Protein AF-A0A1W1WAC5-F1 (afdb_monomer)

Foldseek 3Di:
DPPDDADADDDPVPDPDGFRWDFQDDDDQWTWIDTPPLDHTWIWGHDPDIDTDDWDWDWEDDPPWIWIWTADWQKIKIAGAAWAAWKWKDDPPDIDIDHIDGGMDMDGHDGRGDIDIYGDDPPPPPPPDDDD

Solvent-accessible surface area (backbone atoms only — not comparable to full-atom values): 8246 Å² total; per-residue (Å²): 136,86,82,84,67,81,45,74,78,72,58,80,92,77,48,93,63,84,49,64,30,41,79,64,45,74,53,98,48,36,38,34,33,37,50,84,83,77,58,85,62,46,41,31,43,42,90,88,67,76,42,82,56,87,56,53,74,46,82,41,78,54,89,94,44,71,33,38,40,36,36,53,62,35,41,37,35,41,44,44,78,55,77,38,67,30,32,39,35,42,42,93,91,49,73,48,74,46,72,60,48,68,48,44,52,73,50,78,53,98,55,56,64,82,66,47,75,44,70,54,74,80,77,82,69,82,80,75,87,86,87,131

Nearest PDB structures (foldseek):
  7ox5-assembly3_E  TM=5.876E-01  e=1.519E+00  Homo sapiens
  7kgz-assembly1_B  TM=4.592E-01  e=2.413E+00  Roseburia hominis
  3tzg-assembly1_A  TM=2.525E-01  e=7.474E+00  Phocaeicola vulgatus ATCC 8482

pLDDT: mean 78.64, std 19.87, range [25.03, 95.75]

Radius of gyration: 17.5 Å; Cα contacts (8 Å, |Δi|>4): 232; chains: 1; bounding box: 34×48×57 Å

Structure (mmCIF, N/CA/C/O backbone):
data_AF-A0A1W1WAC5-F1
#
_entry.id   AF-A0A1W1WAC5-F1
#
loop_
_atom_site.group_PDB
_atom_site.id
_atom_site.type_symbol
_atom_site.label_atom_id
_atom_site.label_alt_id
_atom_site.label_comp_id
_atom_site.label_asym_id
_atom_site.label_entity_id
_atom_site.label_seq_id
_atom_site.pdbx_PDB_ins_code
_atom_site.Cartn_x
_atom_site.Cartn_y
_atom_site.Cartn_z
_atom_site.occupancy
_atom_site.B_iso_or_equiv
_atom_site.auth_seq_id
_atom_site.auth_comp_id
_atom_site.auth_asym_id
_atom_site.auth_atom_id
_atom_site.pdbx_PDB_model_num
ATOM 1 N N . MET A 1 1 ? -14.963 16.700 -12.162 1.00 25.03 1 MET A N 1
ATOM 2 C CA . MET A 1 1 ? -14.620 17.788 -11.218 1.00 25.03 1 MET A CA 1
ATOM 3 C C . MET A 1 1 ? -13.877 17.177 -10.027 1.00 25.03 1 MET A C 1
ATOM 5 O O . MET A 1 1 ? -14.498 16.468 -9.246 1.00 25.03 1 MET A O 1
ATOM 9 N N . ARG A 1 2 ? -12.543 17.310 -9.935 1.00 31.73 2 ARG A N 1
ATOM 10 C CA . ARG A 1 2 ? -11.783 16.820 -8.764 1.00 31.73 2 ARG A CA 1
ATOM 11 C C . ARG A 1 2 ? -11.971 17.834 -7.641 1.00 31.73 2 ARG A C 1
ATOM 13 O O . ARG A 1 2 ? -11.493 18.955 -7.753 1.00 31.73 2 ARG A O 1
ATOM 20 N N . ILE A 1 3 ? -12.714 17.458 -6.607 1.00 29.28 3 ILE A N 1
ATOM 21 C CA . ILE A 1 3 ? -12.903 18.295 -5.423 1.00 29.28 3 ILE A CA 1
ATOM 22 C C . ILE A 1 3 ? -11.590 18.245 -4.641 1.00 29.28 3 ILE A C 1
ATOM 24 O O . ILE A 1 3 ? -11.278 17.248 -3.991 1.00 29.28 3 ILE A O 1
ATOM 28 N N . TRP A 1 4 ? -10.792 19.300 -4.763 1.00 35.06 4 TRP A N 1
ATOM 29 C CA . TRP A 1 4 ? -9.596 19.503 -3.959 1.00 35.06 4 TRP A CA 1
ATOM 30 C C . TRP A 1 4 ? -10.049 19.865 -2.542 1.00 35.06 4 TRP A C 1
ATOM 32 O O . TRP A 1 4 ? -10.606 20.936 -2.322 1.00 35.06 4 TRP A O 1
ATOM 42 N N . LYS A 1 5 ? -9.874 18.952 -1.584 1.00 40.53 5 LYS A N 1
ATOM 43 C CA . LYS A 1 5 ? -9.984 19.269 -0.156 1.00 40.53 5 LYS A CA 1
ATOM 44 C C . LYS A 1 5 ? -8.589 19.187 0.434 1.00 40.53 5 LYS A C 1
ATOM 46 O O . LYS A 1 5 ? -8.029 18.096 0.515 1.00 40.53 5 LYS A O 1
ATOM 51 N N . GLU A 1 6 ? -8.038 20.338 0.794 1.00 43.25 6 GLU A N 1
ATOM 52 C CA . GLU A 1 6 ? -6.820 20.417 1.593 1.00 43.25 6 GLU A CA 1
ATOM 53 C C . GLU A 1 6 ? -7.155 19.945 3.013 1.00 43.25 6 GLU A C 1
ATOM 55 O O . GLU A 1 6 ? -8.116 20.415 3.625 1.00 43.25 6 GLU A O 1
ATOM 60 N N . TRP A 1 7 ? -6.412 18.956 3.511 1.00 43.41 7 TRP A N 1
ATOM 61 C CA . TRP A 1 7 ? -6.564 18.454 4.876 1.00 43.41 7 TRP A CA 1
ATOM 62 C C . TRP A 1 7 ? -5.402 18.949 5.721 1.00 43.41 7 TRP A C 1
ATOM 64 O O . TRP A 1 7 ? -4.266 18.534 5.512 1.00 43.41 7 TRP A O 1
ATOM 74 N N . TYR A 1 8 ? -5.706 19.795 6.699 1.00 50.81 8 TYR A N 1
ATOM 75 C CA . TYR A 1 8 ? -4.743 20.261 7.689 1.00 50.81 8 TYR A CA 1
ATOM 76 C C . TYR A 1 8 ? -4.641 19.218 8.805 1.00 50.81 8 TYR A C 1
ATOM 78 O O . TYR A 1 8 ? -5.638 18.876 9.442 1.00 50.81 8 TYR A O 1
ATOM 86 N N . ILE A 1 9 ? -3.442 18.684 9.031 1.00 46.62 9 ILE A N 1
ATOM 87 C CA . ILE A 1 9 ? -3.168 17.730 10.110 1.00 46.62 9 ILE A CA 1
ATOM 88 C C . ILE A 1 9 ? -2.327 18.455 11.161 1.00 46.62 9 ILE A C 1
ATOM 90 O O . ILE A 1 9 ? -1.172 18.777 10.904 1.00 46.62 9 ILE A O 1
ATOM 94 N N . GLY A 1 10 ? -2.919 18.735 12.326 1.00 45.97 10 GLY A N 1
ATOM 95 C CA . GLY A 1 10 ? -2.279 19.445 13.441 1.00 45.97 10 GLY A CA 1
ATOM 96 C C . GLY A 1 10 ? -3.204 20.474 14.100 1.00 45.97 10 GLY A C 1
ATOM 97 O O . GLY A 1 10 ? -4.299 20.735 13.609 1.00 45.97 10 GLY A O 1
ATOM 98 N N . ASN A 1 11 ? -2.770 21.060 15.221 1.00 43.41 11 ASN A N 1
ATOM 99 C CA . ASN A 1 11 ? -3.445 22.217 15.814 1.00 43.41 11 ASN A CA 1
ATOM 100 C C . ASN A 1 11 ? -3.191 23.441 14.910 1.00 43.41 11 ASN A C 1
ATOM 102 O O . ASN A 1 11 ? -2.040 23.875 14.826 1.00 43.41 11 ASN A O 1
ATOM 106 N N . PRO A 1 12 ? -4.216 24.026 14.265 1.00 49.72 12 PRO A N 1
ATOM 107 C CA . PRO A 1 12 ? -4.034 25.151 13.347 1.00 49.72 12 PRO A CA 1
ATOM 108 C C . PRO A 1 12 ? -3.459 26.405 14.024 1.00 49.72 12 PRO A C 1
ATOM 110 O O . PRO A 1 12 ? -2.933 27.268 13.334 1.00 49.72 12 PRO A O 1
ATOM 113 N N . LYS A 1 13 ? -3.510 26.502 15.363 1.00 50.50 13 LYS A N 1
ATOM 114 C CA . LYS A 1 13 ? -2.891 27.601 16.124 1.00 50.50 13 LYS A CA 1
ATOM 115 C C . LYS A 1 13 ? -1.378 27.439 16.333 1.00 50.50 13 LYS A C 1
ATOM 117 O O . LYS A 1 13 ? -0.709 28.432 16.578 1.00 50.50 13 LYS A O 1
ATOM 122 N N . ASN A 1 14 ? -0.847 26.215 16.222 1.00 46.28 14 ASN A N 1
ATOM 123 C CA . ASN A 1 14 ? 0.567 25.898 16.483 1.00 46.28 14 ASN A CA 1
ATOM 124 C C . ASN A 1 14 ? 1.314 25.355 15.250 1.00 46.28 14 ASN A C 1
ATOM 126 O O . ASN A 1 14 ? 2.526 25.170 15.307 1.00 46.28 14 ASN A O 1
ATOM 130 N N . ALA A 1 15 ? 0.616 25.060 14.151 1.00 47.88 15 ALA A N 1
ATOM 131 C CA . ALA A 1 15 ? 1.230 24.598 12.912 1.00 47.88 15 ALA A CA 1
ATOM 132 C C . ALA A 1 15 ? 1.533 25.800 12.005 1.00 47.88 15 ALA A C 1
ATOM 134 O O . ALA A 1 15 ? 0.641 26.352 11.370 1.00 47.88 15 ALA A O 1
ATOM 135 N N . THR A 1 16 ? 2.802 26.200 11.937 1.00 46.00 16 THR A N 1
ATOM 136 C CA . THR A 1 16 ? 3.293 27.333 11.131 1.00 46.00 16 THR A CA 1
ATOM 137 C C . THR A 1 16 ? 3.275 27.083 9.620 1.00 46.00 16 THR A C 1
ATOM 139 O O . THR A 1 16 ? 3.462 28.022 8.853 1.00 46.00 16 THR A O 1
ATOM 142 N N . LEU A 1 17 ? 3.015 25.852 9.166 1.00 46.47 17 LEU A N 1
ATOM 143 C CA . LEU A 1 17 ? 2.895 25.512 7.748 1.00 46.47 17 LEU A CA 1
ATOM 144 C C . LEU A 1 17 ? 1.735 24.527 7.523 1.00 46.47 17 LEU A C 1
ATOM 146 O O . LEU A 1 17 ? 1.678 23.487 8.186 1.00 46.47 17 LEU A O 1
ATOM 150 N N . PRO A 1 18 ? 0.813 24.804 6.586 1.00 50.69 18 PRO A N 1
ATOM 151 C CA . PRO A 1 18 ? -0.254 23.875 6.258 1.00 50.69 18 PRO A CA 1
ATOM 152 C C . PRO A 1 18 ? 0.321 22.624 5.582 1.00 50.69 18 PRO A C 1
ATOM 154 O O . PRO A 1 18 ? 0.873 22.686 4.484 1.00 50.69 18 PRO A O 1
ATOM 157 N N . TYR A 1 19 ? 0.182 21.465 6.229 1.00 56.56 19 TYR A N 1
ATOM 158 C CA . TYR A 1 19 ? 0.515 20.185 5.609 1.00 56.56 19 TYR A CA 1
ATOM 159 C C . TYR A 1 19 ? -0.443 19.922 4.446 1.00 56.56 19 TYR A C 1
ATOM 161 O O . TYR A 1 19 ? -1.609 19.597 4.658 1.00 56.56 19 TYR A O 1
ATOM 169 N N . LYS A 1 20 ? 0.041 20.029 3.205 1.00 64.31 20 LYS A N 1
ATOM 170 C CA . LYS A 1 20 ? -0.730 19.623 2.025 1.00 64.31 20 LYS A CA 1
ATOM 171 C C . LYS A 1 20 ? -0.792 18.099 1.959 1.00 64.31 20 LYS A C 1
ATOM 173 O O . LYS A 1 20 ? 0.118 17.430 1.468 1.00 64.31 20 LYS A O 1
ATOM 178 N N . ALA A 1 21 ? -1.872 17.542 2.496 1.00 72.19 21 ALA A N 1
ATOM 179 C CA . ALA A 1 21 ? -2.213 16.135 2.354 1.00 72.19 21 ALA A CA 1
ATOM 180 C C . ALA A 1 21 ? -3.282 15.957 1.268 1.00 72.19 21 ALA A C 1
ATOM 182 O O . ALA A 1 21 ? -4.237 16.731 1.184 1.00 72.19 21 ALA A O 1
ATOM 183 N N . HIS A 1 22 ? -3.141 14.914 0.452 1.00 80.69 22 HIS A N 1
ATOM 184 C CA . HIS A 1 22 ? -4.136 14.533 -0.550 1.00 80.69 22 HIS A CA 1
ATOM 185 C C . HIS A 1 22 ? -4.616 13.105 -0.307 1.00 80.69 22 HIS A C 1
ATOM 187 O O . HIS A 1 22 ? -3.857 12.248 0.146 1.00 80.69 22 HIS A O 1
ATOM 193 N N . VAL A 1 23 ? -5.884 12.839 -0.622 1.00 87.62 23 VAL A N 1
ATOM 194 C CA . VAL A 1 23 ? -6.442 11.485 -0.553 1.00 87.62 23 VAL A CA 1
ATOM 195 C C . VAL A 1 23 ? -5.895 10.686 -1.737 1.00 87.62 23 VAL A C 1
ATOM 197 O O . VAL A 1 23 ? -6.259 10.950 -2.882 1.00 87.62 23 VAL A O 1
ATOM 200 N N . ALA A 1 24 ? -5.002 9.736 -1.466 1.00 89.69 24 ALA A N 1
ATOM 201 C CA . ALA A 1 24 ? -4.423 8.851 -2.475 1.00 89.69 24 ALA A CA 1
ATOM 202 C C . ALA A 1 24 ? -5.364 7.686 -2.814 1.00 89.69 24 ALA A C 1
ATOM 204 O O . ALA A 1 24 ? -5.481 7.309 -3.977 1.00 89.69 24 ALA A O 1
ATOM 205 N N . LEU A 1 25 ? -6.056 7.150 -1.803 1.00 92.00 25 LEU A N 1
ATOM 206 C CA . LEU A 1 25 ? -7.084 6.119 -1.940 1.00 92.00 25 LEU A CA 1
ATOM 207 C C . LEU A 1 25 ? -8.223 6.367 -0.954 1.00 92.00 25 LEU A C 1
ATOM 209 O O . LEU A 1 25 ? -8.003 6.855 0.156 1.00 92.00 25 LEU A O 1
ATOM 213 N N . SER A 1 26 ? -9.430 5.986 -1.360 1.00 92.56 26 SER A N 1
ATOM 214 C CA . SER A 1 26 ? -10.605 5.914 -0.497 1.00 92.56 26 SER A CA 1
ATOM 215 C C . SER A 1 26 ? -11.347 4.630 -0.832 1.00 92.56 26 SER A C 1
ATOM 217 O O . SER A 1 26 ? -11.713 4.426 -1.987 1.00 92.56 26 SER A O 1
ATOM 219 N N . PHE A 1 27 ? -11.557 3.774 0.158 1.00 90.12 27 PHE A N 1
ATOM 220 C CA . PHE A 1 27 ? -12.290 2.520 0.001 1.00 90.12 27 PHE A CA 1
ATOM 221 C C . PHE A 1 27 ? -12.964 2.170 1.321 1.00 90.12 27 PHE A C 1
ATOM 223 O O . PHE A 1 27 ? -12.389 2.394 2.384 1.00 90.12 27 PHE A O 1
ATOM 230 N N . GLU A 1 28 ? -14.192 1.658 1.253 1.00 87.50 28 GLU A N 1
ATOM 231 C CA . GLU A 1 28 ? -15.029 1.399 2.429 1.00 87.50 28 GLU A CA 1
ATOM 232 C C . GLU A 1 28 ? -15.088 2.626 3.364 1.00 87.50 28 GLU A C 1
ATOM 234 O O . GLU A 1 28 ? -15.553 3.694 2.969 1.00 87.50 28 GLU A O 1
ATOM 239 N N . ASN A 1 29 ? -14.558 2.486 4.582 1.00 89.88 29 ASN A N 1
ATOM 240 C CA . ASN A 1 29 ? -14.434 3.536 5.593 1.00 89.88 29 ASN A CA 1
ATOM 241 C C . ASN A 1 29 ? -12.974 3.941 5.809 1.00 89.88 29 ASN A C 1
ATOM 243 O O . ASN A 1 29 ? -12.630 4.462 6.863 1.00 89.88 29 ASN A O 1
ATOM 247 N N . THR A 1 30 ? -12.104 3.650 4.848 1.00 91.94 30 THR A N 1
ATOM 248 C CA . THR A 1 30 ? -10.667 3.891 4.917 1.00 91.94 30 THR A CA 1
ATOM 249 C C . THR A 1 30 ? -10.270 4.978 3.931 1.00 91.94 30 THR A C 1
ATOM 251 O O . THR A 1 30 ? -10.701 4.991 2.773 1.00 91.94 30 THR A O 1
ATOM 254 N N . ARG A 1 31 ? -9.398 5.882 4.373 1.00 92.38 31 ARG A N 1
ATOM 255 C CA . ARG A 1 31 ? -8.697 6.828 3.509 1.00 92.38 31 ARG A CA 1
ATOM 256 C C . ARG A 1 31 ? -7.205 6.709 3.729 1.00 92.38 31 ARG A C 1
ATOM 258 O O . ARG A 1 31 ? -6.730 6.651 4.860 1.00 92.38 31 ARG A O 1
ATOM 265 N N . ILE A 1 32 ? -6.470 6.722 2.627 1.00 92.44 32 ILE A N 1
ATOM 266 C CA . ILE A 1 32 ? -5.019 6.821 2.658 1.00 92.44 32 ILE A CA 1
ATOM 267 C C . ILE A 1 32 ? -4.643 8.237 2.256 1.00 92.44 32 ILE A C 1
ATOM 269 O O . ILE A 1 32 ? -4.882 8.651 1.119 1.00 92.44 32 ILE A O 1
ATOM 273 N N . LEU A 1 33 ? -4.098 8.992 3.204 1.00 89.69 33 LEU A N 1
ATOM 274 C CA . LEU A 1 33 ? -3.663 10.365 2.989 1.00 89.69 33 LEU A CA 1
ATOM 275 C C . LEU A 1 33 ? -2.1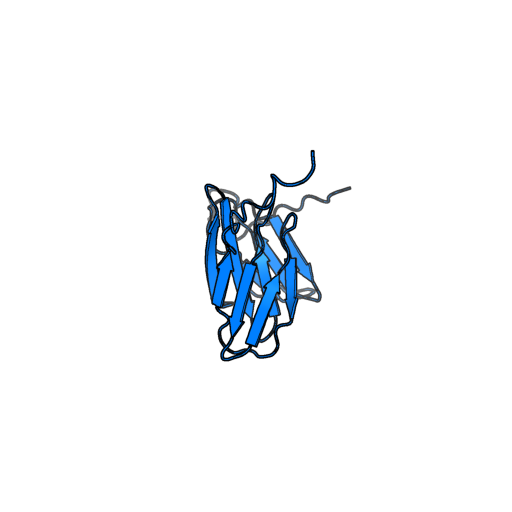69 10.365 2.720 1.00 89.69 33 LEU A C 1
ATOM 277 O O . LEU A 1 33 ? -1.390 9.826 3.503 1.00 89.69 33 LEU A O 1
ATOM 281 N N . TRP A 1 34 ? -1.760 10.997 1.634 1.00 84.44 34 TRP A N 1
ATOM 282 C CA . TRP A 1 34 ? -0.356 11.113 1.294 1.00 84.44 34 TRP A CA 1
ATOM 283 C C . TRP A 1 34 ? 0.099 12.569 1.360 1.00 84.44 34 TRP A C 1
ATOM 285 O O . TRP A 1 34 ? -0.584 13.481 0.887 1.00 84.44 34 TRP A O 1
ATOM 295 N N . THR A 1 35 ? 1.246 12.776 1.995 1.00 75.81 35 THR A N 1
ATOM 296 C CA . THR A 1 35 ? 1.900 14.067 2.199 1.00 75.81 35 THR A CA 1
ATOM 297 C C . THR A 1 35 ? 3.065 14.222 1.222 1.00 75.81 35 THR A C 1
ATOM 299 O O . THR A 1 35 ? 3.681 13.246 0.794 1.00 75.81 35 THR A O 1
ATOM 302 N N . GLU A 1 36 ? 3.388 15.459 0.852 1.00 67.12 36 GLU A N 1
ATOM 303 C CA . GLU A 1 36 ? 4.417 15.746 -0.163 1.00 67.12 36 GLU A CA 1
ATOM 304 C C . GLU A 1 36 ? 5.858 15.463 0.307 1.00 67.12 36 GLU A C 1
ATOM 306 O O . GLU A 1 36 ? 6.764 15.358 -0.512 1.00 67.12 36 GLU A O 1
ATOM 311 N N . PHE A 1 37 ? 6.078 15.242 1.605 1.00 62.50 37 PHE A N 1
ATOM 312 C CA . PHE A 1 37 ? 7.407 15.103 2.217 1.00 62.50 37 PHE A CA 1
ATOM 313 C C . PHE A 1 37 ? 8.043 13.710 2.092 1.00 62.50 37 PHE A C 1
ATOM 315 O O . PHE A 1 37 ? 9.005 13.398 2.789 1.00 62.50 37 PHE A O 1
ATOM 322 N N . GLY A 1 38 ? 7.501 12.835 1.241 1.00 67.12 38 GLY A N 1
ATOM 323 C CA . GLY A 1 38 ? 8.060 11.497 1.029 1.00 67.12 38 GLY A CA 1
ATOM 324 C C . GLY A 1 38 ? 7.999 10.574 2.253 1.00 67.12 38 GLY A C 1
ATOM 325 O O . GLY A 1 38 ? 8.609 9.511 2.216 1.00 67.12 38 GLY A O 1
ATOM 326 N N . SER A 1 39 ? 7.266 10.947 3.307 1.00 82.25 39 SER A N 1
ATOM 327 C CA . SER A 1 39 ? 6.983 10.099 4.467 1.00 82.25 39 SER A CA 1
ATOM 328 C C . SER A 1 39 ? 5.971 9.004 4.128 1.00 82.25 39 SER A C 1
ATOM 330 O O . SER A 1 39 ? 5.251 9.095 3.128 1.00 82.25 39 SER A O 1
ATOM 332 N N . ALA A 1 40 ? 5.879 7.994 4.996 1.00 87.69 40 ALA A N 1
ATOM 333 C CA . ALA A 1 40 ? 4.830 6.988 4.907 1.00 87.69 40 ALA A CA 1
ATOM 334 C C . ALA A 1 40 ? 3.438 7.658 4.883 1.00 87.69 40 ALA A C 1
ATOM 336 O O . ALA A 1 40 ? 3.212 8.618 5.633 1.00 87.69 40 ALA A O 1
ATOM 337 N N . PRO A 1 41 ? 2.507 7.192 4.033 1.00 91.44 41 PRO A N 1
ATOM 338 C CA . PRO A 1 41 ? 1.139 7.683 4.023 1.00 91.44 41 PRO A CA 1
ATOM 339 C C . PRO A 1 41 ? 0.431 7.431 5.358 1.00 91.44 41 PRO A C 1
ATOM 341 O O . PRO A 1 41 ? 0.754 6.514 6.112 1.00 91.44 41 PRO A O 1
ATOM 344 N N . LEU A 1 42 ? -0.583 8.237 5.644 1.00 91.12 42 LEU A N 1
ATOM 345 C CA . LEU A 1 42 ? -1.429 8.060 6.813 1.00 91.12 42 LEU A CA 1
ATOM 346 C C . LEU A 1 42 ? -2.613 7.179 6.451 1.00 91.12 42 LEU A C 1
ATOM 348 O O . LEU A 1 42 ? -3.343 7.462 5.501 1.00 91.12 42 LEU A O 1
ATOM 352 N N . TRP A 1 43 ? -2.820 6.141 7.249 1.00 93.31 43 TRP A N 1
ATOM 353 C CA . TRP A 1 43 ? -3.993 5.291 7.168 1.00 93.31 43 TRP A CA 1
ATOM 354 C C . TRP A 1 43 ? -5.033 5.810 8.147 1.00 93.31 43 TRP A C 1
ATOM 356 O O . TRP A 1 43 ? -4.766 5.891 9.347 1.00 93.31 43 TRP A O 1
ATOM 366 N N . THR A 1 44 ? -6.207 6.189 7.655 1.00 92.12 44 THR A N 1
ATOM 367 C CA . THR A 1 44 ? -7.300 6.652 8.510 1.00 92.12 44 THR A CA 1
ATOM 368 C C . THR A 1 44 ? -8.552 5.828 8.279 1.00 92.12 44 THR A C 1
ATOM 370 O O . THR A 1 44 ? -8.871 5.480 7.145 1.00 92.12 44 THR A O 1
ATOM 373 N N . VAL A 1 45 ? -9.259 5.506 9.362 1.00 89.44 45 VAL A N 1
ATOM 374 C CA . VAL A 1 45 ? -10.512 4.742 9.329 1.00 89.44 45 VAL A CA 1
ATOM 375 C C . VAL A 1 45 ? -11.610 5.542 10.019 1.00 89.44 45 VAL A C 1
ATOM 377 O O . VAL A 1 45 ? -11.404 6.098 11.098 1.00 89.44 45 VAL A O 1
ATOM 380 N N . GLY A 1 46 ? -12.779 5.627 9.395 1.00 85.25 46 GLY A N 1
ATOM 381 C CA . GLY A 1 46 ? -13.935 6.335 9.926 1.00 85.25 46 GLY A CA 1
ATOM 382 C C . GLY A 1 46 ? -14.965 6.686 8.857 1.00 85.25 46 GLY A C 1
ATOM 383 O O . GLY A 1 46 ? -14.707 6.623 7.662 1.00 85.25 46 GLY A O 1
ATOM 384 N N . LYS A 1 47 ? -16.163 7.072 9.300 1.00 72.06 47 LYS A N 1
ATOM 385 C CA . LYS A 1 47 ? -17.192 7.687 8.438 1.00 72.06 47 LYS A CA 1
ATOM 386 C C . LYS A 1 47 ? -17.417 9.149 8.815 1.00 72.06 47 LYS A C 1
ATOM 388 O O . LYS A 1 47 ? -17.381 10.026 7.959 1.00 72.06 47 LYS A O 1
ATOM 393 N N . ILE A 1 48 ? -17.617 9.389 10.112 1.00 74.56 48 ILE A N 1
ATOM 394 C CA . ILE A 1 48 ? -17.904 10.707 10.698 1.00 74.56 48 ILE A CA 1
ATOM 395 C C . ILE A 1 48 ? -16.691 11.195 11.497 1.00 74.56 48 ILE A C 1
ATOM 397 O O . ILE A 1 48 ? -16.185 12.286 11.254 1.00 74.56 48 ILE A O 1
ATOM 401 N N . ILE A 1 49 ? -16.171 10.348 12.390 1.00 78.88 49 ILE A N 1
ATOM 402 C CA . ILE A 1 49 ? -14.939 10.593 13.147 1.00 78.88 49 ILE A CA 1
ATOM 403 C C . ILE A 1 49 ? -13.841 9.711 12.557 1.00 78.88 49 ILE A C 1
ATOM 405 O O . ILE A 1 49 ? -13.980 8.489 12.527 1.00 78.88 49 ILE A O 1
ATOM 409 N N . TRP A 1 50 ? -12.766 10.334 12.079 1.00 78.94 50 TRP A N 1
ATOM 410 C CA . TRP A 1 50 ? -11.617 9.644 11.495 1.00 78.94 50 TRP A CA 1
ATOM 411 C C . TRP A 1 50 ? -10.566 9.371 12.567 1.00 78.94 50 TRP A C 1
ATOM 413 O O . TRP A 1 50 ? -10.135 10.290 13.262 1.00 78.94 50 TRP A O 1
ATOM 423 N N . LYS A 1 51 ? -10.132 8.115 12.678 1.00 85.25 51 LYS A N 1
ATOM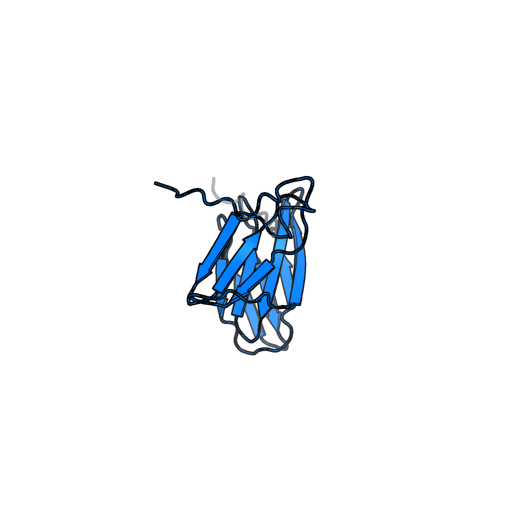 424 C CA . LYS A 1 51 ? -9.034 7.695 13.553 1.00 85.25 51 LYS A CA 1
ATOM 425 C C . LYS A 1 51 ? -7.813 7.351 12.713 1.00 85.25 51 LYS A C 1
ATOM 427 O O . LYS A 1 51 ? -7.941 6.738 11.655 1.00 85.25 51 LYS A O 1
ATOM 432 N N . LYS A 1 52 ? -6.635 7.776 13.174 1.00 86.69 52 LYS A N 1
ATOM 433 C CA . LYS A 1 52 ? -5.355 7.373 12.588 1.00 86.69 52 LYS A CA 1
ATOM 434 C C . LYS A 1 52 ? -5.040 5.951 13.037 1.00 86.69 52 LYS A C 1
ATOM 436 O O . LYS A 1 52 ? -5.073 5.664 14.227 1.00 86.69 52 LYS A O 1
ATOM 441 N N . GLU A 1 53 ? -4.685 5.115 12.078 1.00 89.19 53 GLU A N 1
ATOM 442 C CA . GLU A 1 53 ? -4.230 3.748 12.292 1.00 89.19 53 GLU A CA 1
ATOM 443 C C . GLU A 1 53 ? -2.721 3.649 12.032 1.00 89.19 53 GLU A C 1
ATOM 445 O O . GLU A 1 53 ? -2.140 4.476 11.317 1.00 89.19 53 GLU A O 1
ATOM 450 N N . SER A 1 54 ? -2.100 2.612 12.593 1.00 87.25 54 SER A N 1
ATOM 451 C CA . SER A 1 54 ? -0.668 2.324 12.456 1.00 87.25 54 SER A CA 1
ATOM 452 C C . SER A 1 54 ? -0.462 1.000 11.708 1.00 87.25 54 SER A C 1
ATOM 454 O O . SER A 1 54 ? -0.165 -0.012 12.338 1.00 87.25 54 SER A O 1
ATOM 456 N N . PRO A 1 55 ? -0.674 0.968 10.381 1.00 91.94 55 PRO A N 1
ATOM 457 C CA . PRO A 1 55 ? -0.379 -0.209 9.567 1.00 91.94 55 PRO A CA 1
ATOM 458 C C . PRO A 1 55 ? 1.137 -0.426 9.457 1.00 91.94 55 PRO A C 1
ATOM 460 O O . PRO A 1 55 ? 1.933 0.479 9.735 1.00 91.94 55 PRO A O 1
ATOM 463 N N . SER A 1 56 ? 1.538 -1.598 8.967 1.00 93.06 56 SER A N 1
ATOM 464 C CA . SER A 1 56 ? 2.916 -1.794 8.524 1.00 93.06 56 SER A CA 1
ATOM 465 C C . SER A 1 56 ? 3.125 -1.062 7.199 1.00 93.06 56 SER A C 1
ATOM 467 O O . SER A 1 56 ? 2.303 -1.151 6.289 1.00 93.06 56 SER A O 1
ATOM 469 N N . TRP A 1 57 ? 4.221 -0.312 7.093 1.00 94.12 57 TRP A N 1
ATOM 470 C CA . TRP A 1 57 ? 4.620 0.369 5.865 1.00 94.12 57 TRP A CA 1
ATOM 471 C C . TRP A 1 57 ? 6.000 -0.104 5.436 1.00 94.12 57 TRP A C 1
ATOM 473 O O . TRP A 1 57 ? 6.936 -0.125 6.231 1.00 94.12 57 TRP A O 1
ATOM 483 N N . SER A 1 58 ? 6.139 -0.407 4.153 1.00 92.81 58 SER A N 1
ATOM 484 C CA . SER A 1 58 ? 7.420 -0.638 3.497 1.00 92.81 58 SER A CA 1
ATOM 485 C C . SER A 1 58 ? 7.602 0.366 2.367 1.00 92.81 58 SER A C 1
ATOM 487 O O . SER A 1 58 ? 6.670 0.689 1.624 1.00 92.81 58 SER A O 1
ATOM 489 N N . ARG A 1 59 ? 8.812 0.910 2.257 1.00 92.38 59 ARG A N 1
ATOM 490 C CA . ARG A 1 59 ? 9.168 1.840 1.189 1.00 92.38 59 ARG A CA 1
ATOM 491 C C . ARG A 1 59 ? 9.673 1.047 -0.010 1.00 92.38 59 ARG A C 1
ATOM 493 O O . ARG A 1 59 ? 10.546 0.197 0.136 1.00 92.38 59 ARG A O 1
ATOM 500 N N . LEU A 1 60 ? 9.142 1.345 -1.189 1.00 90.38 60 LEU A N 1
ATOM 501 C CA . LEU A 1 60 ? 9.541 0.741 -2.454 1.00 90.38 60 LEU A CA 1
ATOM 502 C C . LEU A 1 60 ? 10.208 1.802 -3.334 1.00 90.38 60 LEU A C 1
ATOM 504 O O . LEU A 1 60 ? 9.656 2.885 -3.548 1.00 90.38 60 LEU A O 1
ATOM 508 N N . HIS A 1 61 ? 11.386 1.484 -3.865 1.00 84.38 61 HIS A N 1
ATOM 509 C CA . HIS A 1 61 ? 12.155 2.375 -4.733 1.00 84.38 61 HIS A CA 1
ATOM 510 C C . HIS A 1 61 ? 12.193 1.838 -6.162 1.00 84.38 61 HIS A C 1
ATOM 512 O O . HIS A 1 61 ? 12.545 0.682 -6.381 1.00 84.38 61 HIS A O 1
ATOM 518 N N . TRP A 1 62 ? 11.840 2.686 -7.130 1.00 79.94 62 TRP A N 1
ATOM 519 C CA . TRP A 1 62 ? 11.977 2.388 -8.555 1.00 79.94 62 TRP A CA 1
ATOM 520 C C . TRP A 1 62 ? 12.536 3.600 -9.298 1.00 79.94 62 TRP A C 1
ATOM 522 O O . TRP A 1 62 ? 11.823 4.587 -9.516 1.00 79.94 62 TRP A O 1
ATOM 532 N N . GLY A 1 63 ? 13.820 3.546 -9.662 1.00 81.12 63 GLY A N 1
ATOM 533 C CA . GLY A 1 63 ? 14.546 4.718 -10.155 1.00 81.12 63 GLY A CA 1
ATOM 534 C C . GLY A 1 63 ? 14.389 5.898 -9.188 1.00 81.12 63 GLY A C 1
ATOM 535 O O . GLY A 1 63 ? 14.583 5.751 -7.984 1.00 81.12 63 GLY A O 1
ATOM 536 N N . ASN A 1 64 ? 13.931 7.043 -9.700 1.00 79.50 64 ASN A N 1
ATOM 537 C CA . ASN A 1 64 ? 13.702 8.256 -8.900 1.00 79.50 64 ASN A CA 1
ATOM 538 C C . ASN A 1 64 ? 12.314 8.312 -8.230 1.00 79.50 64 ASN A C 1
ATOM 540 O O . ASN A 1 64 ? 11.973 9.307 -7.591 1.00 79.50 64 ASN A O 1
ATOM 544 N N . SER A 1 65 ? 11.479 7.280 -8.388 1.00 80.81 65 SER A N 1
ATOM 545 C CA . SER A 1 65 ? 10.130 7.253 -7.814 1.00 80.81 65 SER A CA 1
ATOM 546 C C . SER A 1 65 ? 10.119 6.549 -6.460 1.00 80.81 65 SER A C 1
ATOM 548 O O . SER A 1 65 ? 10.580 5.415 -6.330 1.00 80.81 65 SER A O 1
ATOM 550 N N . THR A 1 66 ? 9.533 7.208 -5.457 1.00 87.06 66 THR A N 1
ATOM 551 C CA . THR A 1 66 ? 9.199 6.583 -4.171 1.00 87.06 66 THR A CA 1
ATOM 552 C C . THR A 1 66 ? 7.756 6.098 -4.197 1.00 87.06 66 THR A C 1
ATOM 554 O O . THR A 1 66 ? 6.840 6.865 -4.504 1.00 87.06 66 THR A O 1
ATOM 557 N N . TRP A 1 67 ? 7.568 4.845 -3.811 1.00 91.56 67 TRP A N 1
ATOM 558 C CA . TRP A 1 67 ? 6.273 4.234 -3.558 1.00 91.56 67 TRP A CA 1
ATOM 559 C C . TRP A 1 67 ? 6.241 3.671 -2.140 1.00 91.56 67 TRP A C 1
ATOM 561 O O . TRP A 1 67 ? 7.277 3.408 -1.531 1.00 91.56 67 TRP A O 1
ATOM 571 N N . TRP A 1 68 ? 5.042 3.481 -1.615 1.00 93.62 68 TRP A N 1
ATOM 572 C CA . TRP A 1 68 ? 4.811 2.936 -0.286 1.00 93.62 68 TRP A CA 1
ATOM 573 C C . TRP A 1 68 ? 3.863 1.763 -0.377 1.00 93.62 68 TRP A C 1
ATOM 575 O O . TRP A 1 68 ? 2.823 1.865 -1.020 1.00 93.62 68 TRP A O 1
ATOM 585 N N . CYS A 1 69 ? 4.203 0.668 0.281 1.00 95.06 69 CYS A N 1
ATOM 586 C CA . CYS A 1 69 ? 3.323 -0.469 0.418 1.00 95.06 69 CYS A CA 1
ATOM 587 C C . CYS A 1 69 ? 2.881 -0.592 1.871 1.00 95.06 69 CYS A C 1
ATOM 589 O O . CYS A 1 69 ? 3.717 -0.714 2.764 1.00 95.06 69 CYS A O 1
ATOM 591 N N . GLY A 1 70 ? 1.576 -0.493 2.098 1.00 95.50 70 GLY A N 1
ATOM 592 C CA . GLY A 1 70 ? 0.966 -0.536 3.419 1.00 95.50 70 GLY A CA 1
ATOM 593 C C . GLY A 1 70 ? 0.126 -1.787 3.588 1.00 95.50 70 GLY A C 1
ATOM 594 O O . GLY A 1 70 ? -0.564 -2.172 2.646 1.00 95.50 70 GLY A O 1
ATOM 595 N N . GLN A 1 71 ? 0.139 -2.386 4.773 1.00 95.56 71 GLN A N 1
ATOM 596 C CA . GLN A 1 71 ? -0.723 -3.517 5.100 1.00 95.56 71 GLN A CA 1
ATOM 597 C C . GLN A 1 71 ? -1.407 -3.317 6.454 1.00 95.56 71 GLN A C 1
ATOM 599 O O . GLN A 1 71 ? -0.782 -2.933 7.446 1.00 95.56 71 GLN A O 1
ATOM 604 N N . ARG A 1 72 ? -2.710 -3.606 6.493 1.00 94.75 72 ARG A N 1
ATOM 605 C CA . ARG A 1 72 ? -3.514 -3.668 7.718 1.00 94.75 72 ARG A CA 1
ATOM 606 C C . ARG A 1 72 ? -4.416 -4.893 7.649 1.00 94.75 72 ARG A C 1
ATOM 608 O O . ARG A 1 72 ? -5.347 -4.921 6.846 1.00 94.75 72 ARG A O 1
ATOM 615 N N . GLY A 1 73 ? -4.144 -5.887 8.491 1.00 93.50 73 GLY A N 1
ATOM 616 C CA . GLY A 1 73 ? -4.779 -7.195 8.358 1.00 93.50 73 GLY A CA 1
ATOM 617 C C . GLY A 1 73 ? -4.490 -7.782 6.975 1.00 93.50 73 GLY A C 1
ATOM 618 O O . GLY A 1 73 ? -3.355 -7.737 6.501 1.00 93.50 73 GLY A O 1
ATOM 619 N N . ASN A 1 74 ? -5.540 -8.235 6.297 1.00 94.62 74 ASN A N 1
ATOM 620 C CA . ASN A 1 74 ? -5.486 -8.747 4.929 1.00 94.62 74 ASN A CA 1
ATOM 621 C C . ASN A 1 74 ? -5.622 -7.660 3.842 1.00 94.62 74 ASN A C 1
ATOM 623 O O . ASN A 1 74 ? -5.668 -7.982 2.656 1.00 94.62 74 ASN A O 1
ATOM 627 N N . VAL A 1 75 ? -5.720 -6.377 4.206 1.00 95.31 75 VAL A N 1
ATOM 628 C CA . VAL A 1 75 ? -5.804 -5.284 3.230 1.00 95.31 75 VAL A CA 1
ATOM 629 C C . VAL A 1 75 ? -4.412 -4.757 2.941 1.00 95.31 75 VAL A C 1
ATOM 631 O O . VAL A 1 75 ? -3.708 -4.299 3.843 1.00 95.31 75 VAL A O 1
ATOM 634 N N . MET A 1 76 ? -4.058 -4.735 1.661 1.00 95.69 76 MET A N 1
ATOM 635 C CA . MET A 1 76 ? -2.803 -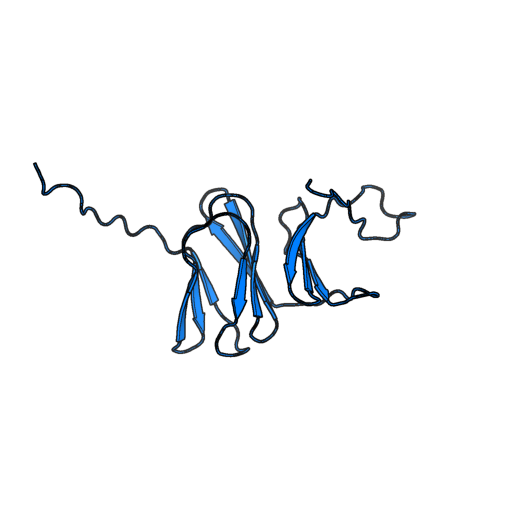4.192 1.170 1.00 95.69 76 MET A CA 1
ATOM 636 C C . MET A 1 76 ? -3.056 -2.995 0.259 1.00 95.69 76 MET A C 1
ATOM 638 O O . MET A 1 76 ? -3.979 -2.989 -0.558 1.00 95.69 76 MET A O 1
ATOM 642 N N . VAL A 1 77 ? -2.225 -1.965 0.384 1.00 95.75 77 VAL A N 1
ATOM 643 C CA . VAL A 1 77 ? -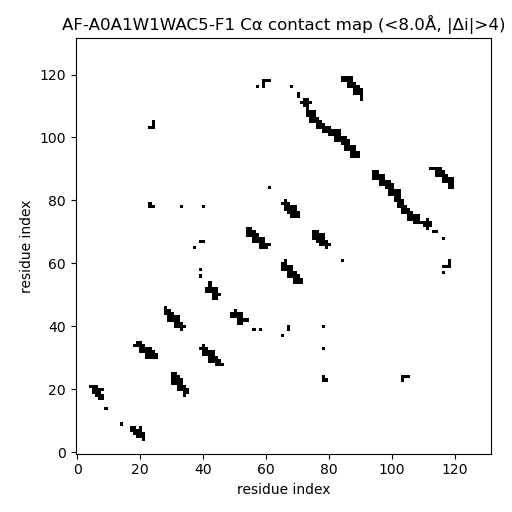2.275 -0.767 -0.455 1.00 95.75 77 VAL A CA 1
ATOM 644 C C . VAL A 1 77 ? -0.899 -0.457 -1.009 1.00 95.75 77 VAL A C 1
ATOM 646 O O . VAL A 1 77 ? 0.103 -0.580 -0.314 1.00 95.75 77 VAL A O 1
ATOM 649 N N . VAL A 1 78 ? -0.851 0.008 -2.252 1.00 94.75 78 VAL A N 1
ATOM 650 C CA . VAL A 1 78 ? 0.365 0.538 -2.868 1.00 94.75 78 VAL A CA 1
ATOM 651 C C . VAL A 1 78 ? 0.108 1.983 -3.253 1.00 94.75 78 VAL A C 1
ATOM 653 O O . VAL A 1 78 ? -0.763 2.263 -4.076 1.00 94.75 78 VAL A O 1
ATOM 656 N N . ILE A 1 79 ? 0.858 2.896 -2.647 1.00 93.38 79 ILE A N 1
ATOM 657 C CA . ILE A 1 79 ? 0.657 4.340 -2.714 1.00 93.38 79 ILE A CA 1
ATOM 658 C C . ILE A 1 79 ? 1.834 5.005 -3.415 1.00 93.38 79 ILE A C 1
ATOM 660 O O . ILE A 1 79 ? 2.992 4.780 -3.071 1.00 93.38 79 ILE A O 1
ATOM 664 N N . GLY A 1 80 ? 1.528 5.848 -4.392 1.00 89.81 80 GLY A N 1
ATOM 665 C CA . GLY A 1 80 ? 2.511 6.606 -5.159 1.00 89.81 80 GLY A CA 1
ATOM 666 C C . GLY A 1 80 ? 1.876 7.353 -6.331 1.00 89.81 80 GLY A C 1
ATOM 667 O O . GL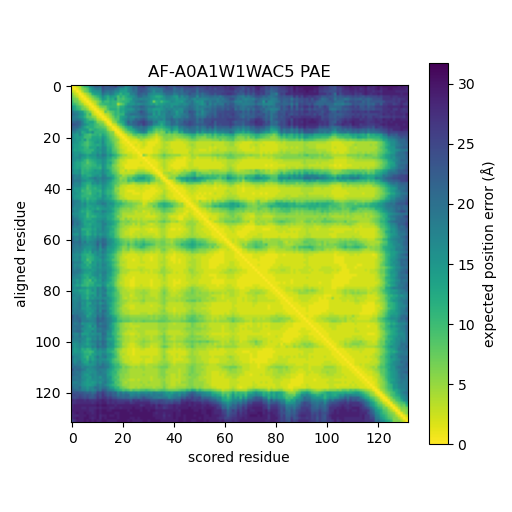Y A 1 80 ? 0.678 7.205 -6.611 1.00 89.81 80 GLY A O 1
ATOM 668 N N . ARG A 1 81 ? 2.671 8.198 -7.005 1.00 86.62 81 ARG A N 1
ATOM 669 C CA . ARG A 1 81 ? 2.266 8.920 -8.228 1.00 86.62 81 ARG A CA 1
ATOM 670 C C . ARG A 1 81 ? 2.980 8.333 -9.436 1.00 86.62 81 ARG A C 1
ATOM 672 O O . ARG A 1 81 ? 4.115 7.880 -9.351 1.00 86.62 81 ARG A O 1
ATOM 679 N N . GLY A 1 82 ? 2.327 8.443 -10.587 1.00 87.12 82 GLY A N 1
ATOM 680 C CA . GLY A 1 82 ? 2.921 8.106 -11.875 1.00 87.12 82 GLY A CA 1
ATOM 681 C C . GLY A 1 82 ? 2.719 6.649 -12.274 1.00 87.12 82 GLY A C 1
ATOM 682 O O . GLY A 1 82 ? 1.729 6.015 -11.897 1.00 87.12 82 GLY A O 1
ATOM 683 N N . ARG A 1 83 ? 3.631 6.153 -13.115 1.00 87.12 83 ARG A N 1
ATOM 684 C CA . ARG A 1 83 ? 3.631 4.767 -13.587 1.00 87.12 83 ARG A CA 1
ATOM 685 C C . ARG A 1 83 ? 4.209 3.874 -12.496 1.00 87.12 83 ARG A C 1
ATOM 687 O O . ARG A 1 83 ? 5.320 4.111 -12.030 1.00 87.12 83 ARG A O 1
ATOM 694 N N . ARG A 1 84 ? 3.448 2.858 -12.111 1.00 90.62 84 ARG A N 1
ATOM 695 C CA . ARG A 1 84 ? 3.874 1.823 -11.180 1.00 90.62 84 ARG A CA 1
ATOM 696 C C . ARG A 1 84 ? 4.369 0.610 -11.972 1.00 90.62 84 ARG A C 1
ATOM 698 O O . ARG A 1 84 ? 3.601 0.112 -12.801 1.00 90.62 84 ARG A O 1
ATOM 705 N N . PRO A 1 85 ? 5.588 0.112 -11.721 1.00 88.56 85 PRO A N 1
ATOM 706 C CA . PRO A 1 85 ? 5.999 -1.214 -12.175 1.00 88.56 85 PRO A CA 1
ATOM 707 C C . PRO A 1 85 ? 5.121 -2.320 -11.575 1.00 88.56 85 PRO A C 1
ATOM 709 O O . PRO A 1 85 ? 4.309 -2.074 -10.679 1.00 88.56 85 PRO A O 1
ATOM 712 N N . ALA A 1 86 ? 5.297 -3.550 -12.052 1.00 92.00 86 ALA A N 1
ATOM 713 C CA . ALA A 1 86 ? 4.731 -4.701 -11.362 1.00 92.00 86 ALA A CA 1
ATOM 714 C C . ALA A 1 86 ? 5.313 -4.796 -9.943 1.00 92.00 86 ALA A C 1
ATOM 716 O O . ALA A 1 86 ? 6.500 -4.532 -9.735 1.00 92.00 86 ALA A O 1
ATOM 717 N N . VAL A 1 87 ? 4.483 -5.162 -8.970 1.00 93.44 87 VAL A N 1
ATOM 718 C CA . VAL A 1 87 ? 4.915 -5.412 -7.590 1.00 93.44 87 VAL A CA 1
ATOM 719 C C . VAL A 1 87 ? 4.700 -6.885 -7.300 1.00 93.44 87 VAL A C 1
ATOM 721 O O . VAL A 1 87 ? 3.586 -7.382 -7.441 1.00 93.44 87 VAL A O 1
ATOM 724 N N . VAL A 1 88 ? 5.761 -7.573 -6.901 1.00 94.38 88 VAL A N 1
ATOM 725 C CA . VAL A 1 88 ? 5.688 -8.947 -6.412 1.00 94.38 88 VAL A CA 1
ATOM 726 C C . VAL A 1 88 ? 5.398 -8.902 -4.922 1.00 94.38 88 VAL A C 1
ATOM 728 O O . VAL A 1 88 ? 6.054 -8.168 -4.177 1.00 94.38 88 VAL A O 1
ATOM 731 N N . LEU A 1 89 ? 4.405 -9.683 -4.522 1.00 94.88 89 LEU A N 1
ATOM 732 C CA . LEU A 1 89 ? 3.986 -9.883 -3.148 1.00 94.88 89 LEU A CA 1
ATOM 733 C C . LEU A 1 89 ? 4.368 -11.292 -2.712 1.00 94.88 89 LEU A C 1
ATOM 735 O O . LEU A 1 89 ? 4.138 -12.241 -3.461 1.00 94.88 89 LEU A O 1
ATOM 739 N N . THR A 1 90 ? 4.916 -11.438 -1.512 1.00 94.00 90 THR A N 1
ATOM 740 C CA . THR A 1 90 ? 5.286 -12.744 -0.956 1.00 94.00 90 THR A CA 1
ATOM 741 C C . THR A 1 90 ? 4.847 -12.835 0.498 1.00 94.00 90 THR A C 1
ATOM 743 O O . THR A 1 90 ? 5.172 -11.957 1.300 1.00 94.00 90 THR A O 1
ATOM 746 N N . GLN A 1 91 ? 4.126 -13.907 0.824 1.00 93.38 91 GLN A N 1
ATOM 747 C CA . GLN A 1 91 ? 3.594 -14.198 2.155 1.00 93.38 91 GLN A CA 1
ATOM 748 C C . GLN A 1 91 ? 3.694 -15.710 2.401 1.00 93.38 91 GLN A C 1
ATOM 750 O O . GLN A 1 91 ? 2.906 -16.494 1.873 1.00 93.38 91 GLN A O 1
ATOM 755 N N . GLY A 1 92 ? 4.712 -16.140 3.152 1.00 89.25 92 GLY A N 1
ATOM 756 C CA . GLY A 1 92 ? 5.017 -17.564 3.312 1.00 89.25 92 GLY A CA 1
ATOM 757 C C . GLY A 1 92 ? 5.260 -18.243 1.958 1.00 89.25 92 GLY A C 1
ATOM 758 O O . GLY A 1 92 ? 6.181 -17.872 1.236 1.00 89.25 92 GLY A O 1
ATOM 759 N N . GLN A 1 93 ? 4.420 -19.225 1.615 1.00 91.00 93 GLN A N 1
ATOM 760 C CA . GLN A 1 93 ? 4.457 -19.931 0.324 1.00 91.00 93 GLN A CA 1
ATOM 761 C C . GLN A 1 93 ? 3.621 -19.250 -0.771 1.00 91.00 93 GLN A C 1
ATOM 763 O O . GLN A 1 93 ? 3.740 -19.590 -1.948 1.00 91.00 93 GLN A O 1
ATOM 768 N N . TRP A 1 94 ? 2.762 -18.293 -0.411 1.00 93.69 94 TRP A N 1
ATOM 769 C CA . TRP A 1 94 ? 1.947 -17.581 -1.383 1.00 93.69 94 TRP A CA 1
ATOM 770 C C . TRP A 1 94 ? 2.757 -16.480 -2.069 1.00 93.69 94 TRP A C 1
ATOM 772 O O . TRP A 1 94 ? 3.488 -15.718 -1.430 1.00 93.69 94 TRP A O 1
ATOM 782 N N . THR A 1 95 ? 2.592 -16.378 -3.387 1.00 94.25 95 THR A N 1
ATOM 783 C CA . THR A 1 95 ? 3.151 -15.298 -4.199 1.00 94.25 95 THR A CA 1
ATOM 784 C C . THR A 1 95 ? 2.057 -14.692 -5.062 1.00 94.25 95 THR A C 1
ATOM 786 O O . THR A 1 95 ? 1.308 -15.408 -5.727 1.00 94.25 95 THR A O 1
ATOM 789 N N . GLY A 1 96 ? 1.990 -13.365 -5.075 1.00 92.88 96 GLY A N 1
ATOM 790 C CA . GLY A 1 96 ? 1.071 -12.600 -5.905 1.00 92.88 96 GLY A CA 1
ATOM 791 C C . GLY A 1 96 ? 1.799 -11.555 -6.735 1.00 92.88 96 GLY A C 1
ATOM 792 O O . GLY A 1 96 ? 2.928 -11.164 -6.439 1.00 92.88 96 GLY A O 1
ATOM 793 N N . ILE A 1 97 ? 1.131 -11.076 -7.780 1.00 93.06 97 ILE A N 1
ATOM 794 C CA . ILE A 1 97 ? 1.624 -9.976 -8.604 1.00 93.06 97 ILE A CA 1
ATOM 795 C C . ILE A 1 97 ? 0.547 -8.905 -8.659 1.00 93.06 97 ILE A C 1
ATOM 797 O O . ILE A 1 97 ? -0.581 -9.155 -9.081 1.00 93.06 97 ILE A O 1
ATOM 801 N N . ILE A 1 98 ? 0.919 -7.687 -8.281 1.00 92.31 98 ILE A N 1
ATOM 802 C CA . ILE A 1 98 ? 0.163 -6.497 -8.638 1.00 92.31 98 ILE A CA 1
ATOM 803 C C . ILE A 1 98 ? 0.674 -6.050 -10.014 1.00 92.31 98 ILE A C 1
ATOM 805 O O . ILE A 1 98 ? 1.850 -5.685 -10.127 1.00 92.31 98 ILE A O 1
ATOM 809 N N . PRO A 1 99 ? -0.170 -6.043 -11.060 1.00 90.12 99 PRO A N 1
ATOM 810 C CA . PRO A 1 99 ? 0.268 -5.695 -12.403 1.00 90.12 99 PRO A CA 1
ATOM 811 C C . PRO A 1 99 ? 0.743 -4.235 -12.493 1.00 90.12 99 PRO A C 1
ATOM 813 O O . PRO A 1 99 ? 0.354 -3.381 -11.671 1.00 90.12 99 PRO A O 1
ATOM 816 N N . PRO A 1 100 ? 1.577 -3.925 -13.506 1.00 90.69 100 PRO A N 1
ATOM 817 C CA . PRO A 1 100 ? 1.984 -2.557 -13.767 1.00 90.69 100 PRO A CA 1
ATOM 818 C C . PRO A 1 100 ? 0.749 -1.699 -14.048 1.00 90.69 100 PRO A C 1
ATOM 820 O O . PRO A 1 100 ? -0.242 -2.155 -14.616 1.00 90.69 100 PRO A O 1
ATOM 823 N N . GLY A 1 101 ? 0.797 -0.439 -13.634 1.00 89.38 101 GLY A N 1
ATOM 824 C CA . GLY A 1 101 ? -0.372 0.431 -13.701 1.00 89.38 101 GLY A CA 1
ATOM 825 C C . GLY A 1 101 ? -0.036 1.901 -13.516 1.00 89.38 101 GLY A C 1
ATOM 826 O O . GLY A 1 101 ? 1.123 2.316 -13.594 1.00 89.38 101 GLY A O 1
ATOM 827 N N . ARG A 1 102 ? -1.064 2.715 -13.277 1.00 87.81 102 ARG A N 1
ATOM 828 C CA . ARG A 1 102 ? -0.907 4.133 -12.937 1.00 87.81 102 ARG A CA 1
ATOM 829 C C . ARG A 1 102 ? -1.585 4.438 -11.613 1.00 87.81 102 ARG A C 1
ATOM 831 O O . ARG A 1 102 ? -2.727 4.048 -11.402 1.00 87.81 102 ARG A O 1
ATOM 838 N N . GLY A 1 103 ? -0.899 5.218 -10.783 1.00 86.56 103 GLY A N 1
ATOM 839 C CA . GLY A 1 103 ? -1.420 5.663 -9.497 1.00 86.56 103 GLY A CA 1
ATOM 840 C C . GLY A 1 103 ? -1.465 4.567 -8.436 1.00 86.56 103 GLY A C 1
ATOM 841 O O . GLY A 1 103 ? -0.886 3.491 -8.579 1.00 86.56 103 GLY A O 1
ATOM 842 N N . SER A 1 104 ? -2.123 4.906 -7.333 1.00 91.88 104 SER A N 1
ATOM 843 C CA . SER A 1 104 ? -2.230 4.053 -6.154 1.00 91.88 104 SER A CA 1
ATOM 844 C C . SER A 1 104 ? -3.292 2.965 -6.347 1.00 91.88 104 SER A C 1
ATOM 846 O O . SER A 1 104 ? -4.237 3.162 -7.109 1.00 91.88 104 SER A O 1
ATOM 848 N N . CYS A 1 105 ? -3.176 1.835 -5.649 1.00 93.94 105 CYS A N 1
ATOM 849 C CA . CYS A 1 105 ? -4.223 0.808 -5.629 1.00 93.94 105 CYS A CA 1
ATOM 850 C C . CYS A 1 105 ? -4.337 0.123 -4.265 1.00 93.94 105 CYS A C 1
ATOM 852 O O . CYS A 1 105 ? -3.424 0.205 -3.444 1.00 93.94 105 CYS A O 1
ATOM 854 N N . SER A 1 106 ? -5.442 -0.587 -4.065 1.00 95.38 106 SER A N 1
ATOM 855 C CA . SER A 1 106 ? -5.677 -1.479 -2.932 1.00 95.38 106 SER A CA 1
ATOM 856 C C . SER A 1 106 ? -6.005 -2.891 -3.419 1.00 95.38 106 SER A C 1
ATOM 858 O O . SER A 1 106 ? -6.382 -3.081 -4.577 1.00 95.38 106 SER A O 1
ATOM 860 N N . GLY A 1 107 ? -5.845 -3.871 -2.537 1.00 93.94 107 GLY A N 1
ATOM 861 C CA . GLY A 1 107 ? -6.210 -5.262 -2.768 1.00 93.94 107 GLY A CA 1
ATOM 862 C C . GLY A 1 107 ? -6.319 -6.030 -1.455 1.00 93.94 107 GLY A C 1
ATOM 863 O O . GLY A 1 107 ? -5.886 -5.549 -0.406 1.00 93.94 107 GLY A O 1
ATOM 864 N N . ILE A 1 108 ? -6.909 -7.217 -1.532 1.00 94.62 108 ILE A N 1
ATOM 865 C CA . ILE A 1 108 ? -7.011 -8.156 -0.415 1.00 94.62 108 ILE A CA 1
ATOM 866 C C . ILE A 1 108 ? -6.003 -9.278 -0.663 1.00 94.62 108 ILE A C 1
ATOM 868 O O . ILE A 1 108 ? -5.934 -9.805 -1.775 1.00 94.62 108 ILE A O 1
ATOM 872 N N . ILE A 1 109 ? -5.215 -9.608 0.356 1.00 94.50 109 ILE A N 1
ATOM 873 C CA . ILE A 1 109 ? -4.260 -10.721 0.354 1.00 94.50 109 ILE A CA 1
ATOM 874 C C . ILE A 1 109 ? -4.795 -11.893 1.201 1.00 94.50 109 ILE A C 1
ATOM 876 O O . ILE A 1 109 ? -5.751 -11.706 1.955 1.00 94.50 109 ILE A O 1
ATOM 880 N N . PRO A 1 110 ? -4.243 -13.112 1.057 1.00 93.50 110 PRO A N 1
ATOM 881 C CA . PRO A 1 110 ? -4.834 -14.315 1.651 1.00 93.50 110 PRO A CA 1
ATOM 882 C C . PRO A 1 110 ? -4.850 -14.356 3.183 1.00 93.50 110 PRO A C 1
ATOM 884 O O . PRO A 1 110 ? -5.816 -14.864 3.748 1.00 93.50 110 PRO A O 1
ATOM 887 N N . SER A 1 111 ? -3.817 -13.837 3.854 1.00 93.75 111 SER A N 1
ATOM 888 C CA . SER A 1 111 ? -3.763 -13.755 5.321 1.00 93.75 111 SER A CA 1
ATOM 889 C C . SER A 1 111 ? -3.312 -12.376 5.804 1.00 93.75 111 SER A C 1
ATOM 891 O O . SER A 1 111 ? -2.943 -11.503 5.013 1.00 93.75 111 SER A O 1
ATOM 893 N N . ASP A 1 112 ? -3.361 -12.160 7.114 1.00 93.75 112 ASP A N 1
ATOM 894 C CA . ASP A 1 112 ? -2.862 -10.963 7.788 1.00 93.75 112 ASP A CA 1
ATOM 895 C C . ASP A 1 112 ? -1.371 -11.028 8.158 1.00 93.75 112 ASP A C 1
ATOM 897 O O . ASP A 1 112 ? -0.833 -10.046 8.676 1.00 93.75 112 ASP A O 1
ATOM 901 N N . ASP A 1 113 ? -0.684 -12.127 7.828 1.00 93.38 113 ASP A N 1
ATOM 902 C CA . ASP A 1 113 ? 0.758 -12.261 8.034 1.00 93.38 113 ASP A CA 1
ATOM 903 C C . ASP A 1 113 ? 1.525 -11.156 7.292 1.00 93.38 113 ASP A C 1
ATOM 905 O O . ASP A 1 113 ? 1.102 -10.731 6.211 1.00 93.38 113 ASP A O 1
ATOM 909 N N . PRO A 1 114 ? 2.681 -10.692 7.794 1.00 92.31 114 PRO A N 1
ATOM 910 C CA . PRO A 1 114 ? 3.465 -9.672 7.109 1.00 92.31 114 PRO A CA 1
ATOM 911 C C . PRO A 1 114 ? 3.803 -10.068 5.665 1.00 92.31 114 PRO A C 1
ATOM 913 O O . PRO A 1 114 ? 4.544 -11.021 5.416 1.00 92.31 114 PRO A O 1
ATOM 916 N N . CYS A 1 115 ? 3.281 -9.311 4.703 1.00 93.56 115 CYS A N 1
ATOM 917 C CA . CYS A 1 115 ? 3.555 -9.511 3.291 1.00 93.56 115 CYS A CA 1
ATOM 918 C C . CYS A 1 115 ? 4.749 -8.655 2.866 1.00 93.56 115 CYS A C 1
ATOM 920 O O . CYS A 1 115 ? 4.781 -7.434 3.051 1.00 93.56 115 CYS A O 1
ATOM 922 N N . MET A 1 116 ? 5.727 -9.285 2.226 1.00 94.44 116 MET A N 1
ATOM 923 C CA . MET A 1 116 ? 6.823 -8.574 1.583 1.00 94.44 116 MET A CA 1
ATOM 924 C C . MET A 1 116 ? 6.385 -8.074 0.209 1.00 94.44 116 MET A C 1
ATOM 926 O O . MET A 1 116 ? 5.775 -8.817 -0.555 1.00 94.44 116 MET A O 1
ATOM 930 N N . ALA A 1 117 ? 6.738 -6.833 -0.121 1.00 93.81 117 ALA A N 1
ATOM 931 C CA . ALA A 1 117 ? 6.505 -6.240 -1.431 1.00 93.81 117 ALA A CA 1
ATOM 932 C C . ALA A 1 117 ? 7.825 -5.784 -2.048 1.00 93.81 117 ALA A C 1
ATOM 934 O O . ALA A 1 117 ? 8.644 -5.155 -1.375 1.00 93.81 117 ALA A O 1
ATOM 935 N N . LYS A 1 118 ? 8.035 -6.079 -3.331 1.00 93.56 118 LYS A N 1
ATOM 936 C CA . LYS A 1 118 ? 9.189 -5.596 -4.105 1.00 93.56 118 LYS A CA 1
ATOM 937 C C . LYS A 1 118 ? 8.755 -5.269 -5.525 1.00 93.56 118 LYS A C 1
ATOM 939 O O . LYS A 1 118 ? 7.880 -5.935 -6.071 1.00 93.56 118 LYS A O 1
ATOM 944 N N . PHE A 1 119 ? 9.362 -4.259 -6.142 1.00 91.44 119 PHE A N 1
ATOM 945 C CA . PHE A 1 119 ? 9.169 -4.066 -7.576 1.00 91.44 119 PHE A CA 1
ATOM 946 C C . PHE A 1 119 ? 9.787 -5.229 -8.341 1.00 91.44 119 PHE A C 1
ATOM 948 O O . PHE A 1 119 ? 10.895 -5.661 -8.033 1.00 91.44 119 PHE A O 1
ATOM 955 N N . GLN A 1 120 ? 9.060 -5.732 -9.334 1.00 83.06 120 GLN A N 1
ATOM 956 C CA . GLN A 1 120 ? 9.625 -6.661 -10.292 1.00 83.06 120 GLN A CA 1
ATOM 957 C C . GLN A 1 120 ? 10.582 -5.876 -11.185 1.00 83.06 120 GLN A C 1
ATOM 959 O O . GLN A 1 120 ? 10.158 -4.963 -11.898 1.00 83.06 120 GLN A O 1
ATOM 964 N N . GLU A 1 121 ? 11.864 -6.230 -11.154 1.00 67.00 121 GLU A N 1
ATOM 965 C CA . GLU A 1 121 ? 12.798 -5.740 -12.158 1.00 67.00 121 GLU A CA 1
ATOM 966 C C . GLU A 1 121 ? 12.290 -6.158 -13.546 1.00 67.00 121 GLU A C 1
ATOM 968 O O . GLU A 1 121 ? 11.811 -7.288 -13.711 1.00 67.00 121 GLU A O 1
ATOM 973 N N . PRO A 1 122 ? 12.348 -5.276 -14.559 1.00 57.9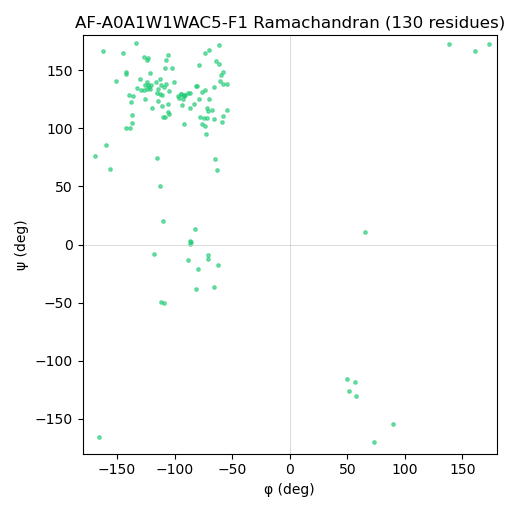1 122 PRO A N 1
ATOM 974 C CA . PRO A 1 122 ? 12.092 -5.667 -15.921 1.00 57.91 122 PRO A CA 1
ATOM 975 C C . PRO A 1 122 ? 13.102 -6.761 -16.219 1.00 57.91 122 PRO A C 1
ATOM 977 O O . PRO A 1 122 ? 14.302 -6.508 -16.305 1.00 57.91 122 PRO A O 1
ATOM 980 N N . LYS A 1 123 ? 12.619 -7.996 -16.366 1.00 54.91 123 LYS A N 1
ATOM 981 C CA . LYS A 1 123 ? 13.406 -9.000 -17.059 1.00 54.91 123 LYS A CA 1
ATOM 982 C C . LYS A 1 123 ? 13.619 -8.403 -18.445 1.00 54.91 123 LYS A C 1
ATOM 984 O O . LYS A 1 123 ? 12.669 -8.316 -19.223 1.00 54.91 123 LYS A O 1
ATOM 989 N N . LEU A 1 124 ? 14.830 -7.916 -18.718 1.00 45.50 124 LEU A N 1
ATOM 990 C CA . LEU A 1 124 ? 15.305 -7.628 -20.065 1.00 45.50 124 LEU A CA 1
ATOM 991 C C . LEU A 1 124 ? 15.373 -8.974 -20.777 1.00 45.50 124 LEU A C 1
ATOM 993 O O . LEU A 1 124 ? 16.429 -9.572 -20.943 1.00 45.50 124 LEU A O 1
ATOM 997 N N . VAL A 1 125 ? 14.211 -9.515 -21.117 1.00 45.22 125 VAL A N 1
ATOM 998 C CA . VAL A 1 125 ? 14.154 -10.656 -21.996 1.00 45.22 125 VAL A CA 1
ATOM 999 C C . VAL A 1 125 ? 14.406 -10.071 -23.376 1.00 45.22 125 VAL A C 1
ATOM 1001 O O . VAL A 1 125 ? 13.543 -9.401 -23.941 1.00 45.22 125 VAL A O 1
ATOM 1004 N N . HIS A 1 126 ? 15.623 -10.261 -23.885 1.00 45.09 126 HIS A N 1
ATOM 1005 C CA . HIS A 1 126 ? 15.988 -10.037 -25.282 1.00 45.09 126 HIS A CA 1
ATOM 1006 C C . HIS A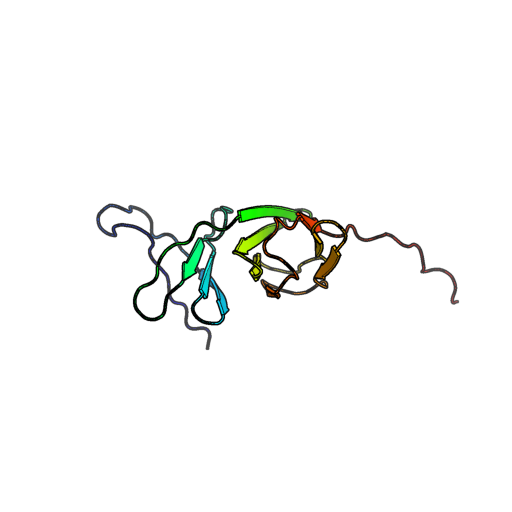 1 126 ? 15.196 -10.999 -26.196 1.00 45.09 126 HIS A C 1
ATOM 1008 O O . HIS A 1 126 ? 15.751 -11.877 -26.846 1.00 45.09 126 HIS A O 1
ATOM 1014 N N . HIS A 1 127 ? 13.870 -10.866 -26.234 1.00 43.91 127 HIS A N 1
ATOM 1015 C CA . HIS A 1 127 ? 12.981 -11.550 -27.178 1.00 43.91 127 HIS A CA 1
ATOM 1016 C C . HIS A 1 127 ? 12.349 -10.542 -28.135 1.00 43.91 127 HIS A C 1
ATOM 1018 O O . HIS A 1 127 ? 11.145 -10.480 -28.337 1.00 43.91 127 HIS A O 1
ATOM 1024 N N . GLN A 1 128 ? 13.201 -9.722 -28.721 1.00 46.41 128 GLN A N 1
ATOM 1025 C CA . GLN A 1 128 ? 13.052 -9.177 -30.065 1.00 46.41 128 GLN A CA 1
ATOM 1026 C C . GLN A 1 128 ? 14.483 -9.298 -30.570 1.00 46.41 128 GLN A C 1
ATOM 1028 O O . GLN A 1 128 ? 15.348 -8.764 -29.894 1.00 46.41 128 GLN A O 1
ATOM 1033 N N . TRP A 1 129 ? 14.821 -10.306 -31.371 1.00 43.00 129 TRP A N 1
ATOM 1034 C CA . TRP A 1 129 ? 15.050 -10.188 -32.811 1.00 43.00 129 TRP A CA 1
ATOM 1035 C C . TRP A 1 129 ? 14.899 -11.583 -33.447 1.00 43.00 129 TRP A C 1
ATOM 1037 O O . TRP A 1 129 ? 15.874 -12.308 -33.595 1.00 43.00 129 TRP A O 1
ATOM 1047 N N . ALA A 1 130 ? 13.678 -11.989 -33.793 1.00 42.94 130 ALA A N 1
ATOM 1048 C CA . ALA A 1 130 ? 13.444 -13.120 -34.697 1.00 42.94 130 ALA A CA 1
ATOM 1049 C C . ALA A 1 130 ? 12.064 -12.973 -35.351 1.00 42.94 130 ALA A C 1
ATOM 1051 O O . ALA A 1 130 ? 11.145 -13.730 -35.064 1.00 42.94 130 ALA A O 1
ATOM 1052 N N . ALA A 1 131 ? 11.905 -11.922 -36.155 1.00 44.44 131 ALA A N 1
ATOM 1053 C CA . ALA A 1 131 ? 10.866 -11.818 -37.180 1.00 44.44 131 ALA A CA 1
ATOM 1054 C C . ALA A 1 131 ? 11.168 -10.606 -38.075 1.00 44.44 131 ALA A C 1
ATOM 1056 O O . ALA A 1 131 ? 10.562 -9.544 -37.921 1.00 44.44 131 ALA A O 1
ATOM 1057 N N . ARG A 1 132 ? 12.143 -10.759 -38.972 1.00 39.69 132 ARG A N 1
ATOM 1058 C CA . ARG A 1 132 ? 12.158 -10.137 -40.299 1.00 39.69 132 ARG A CA 1
ATOM 1059 C C . ARG A 1 132 ? 12.822 -11.103 -41.261 1.00 39.69 132 ARG A C 1
ATO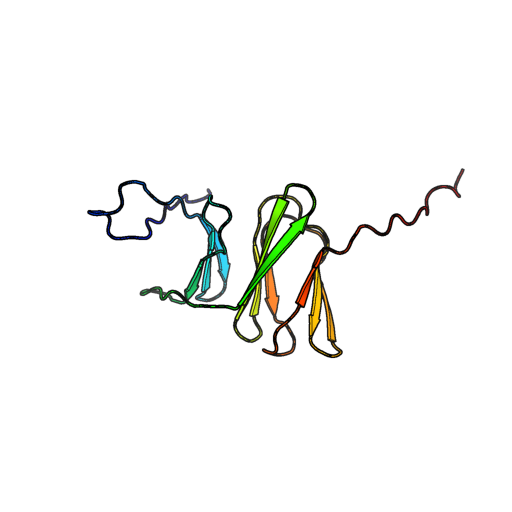M 1061 O O . ARG A 1 132 ? 13.839 -11.694 -40.840 1.00 39.69 132 ARG A O 1
#

Secondary structure (DSSP, 8-state):
------B--S-TTT-SS---EEEEEEETTEEEEEETTSPPPEEEE-SSS-EEE--EEEEEEETTEEEEEEEETTEEEEE-SSEEPPEEEEETTEEEEEPSEES-EEEE-S-SS--EEEEPP-----------

Sequence (132 aa):
MRIWKEWYIGNPKNATLPYKAHVALSFENTRILWTEFGSAPLWTVGKIIWKKESPSWSRLHWGNSTWWCGQRGNVMVVIGRGRRPAVVLTQGQWTGIIPPGRGSCSGIIPSDDPCMAKFQEPKLVHHQWAAR

Mean predicted aligned error: 9.85 Å

Organism: Sulfobacillus thermosulfidooxidans (strain DSM 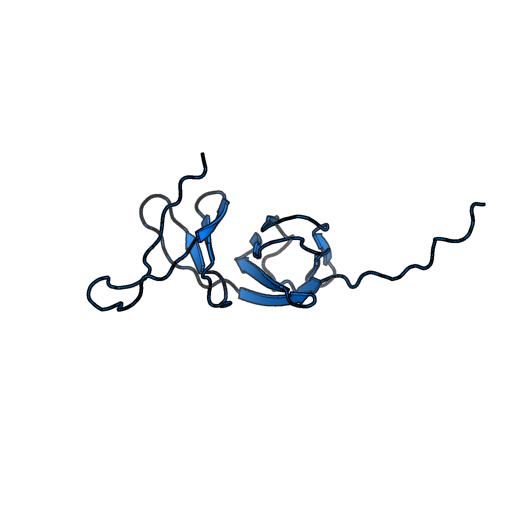9293 / VKM B-1269 / AT-1) (NCBI:txid929705)